Protein AF-A0A2N6CX74-F1 (afdb_monomer)

Organism: NCBI:txid191960

pLDDT: mean 73.05, std 15.18, range [34.91, 89.56]

Structure (mmCIF, N/CA/C/O backbone):
data_AF-A0A2N6CX74-F1
#
_entry.id   AF-A0A2N6CX74-F1
#
loop_
_atom_site.group_PDB
_atom_site.id
_atom_site.type_symbol
_atom_site.label_atom_id
_atom_site.label_alt_id
_atom_site.label_comp_id
_atom_site.label_asym_id
_atom_site.label_entity_id
_atom_site.label_seq_id
_atom_site.pdbx_PDB_ins_code
_atom_site.Cartn_x
_atom_site.Cartn_y
_atom_site.Cartn_z
_atom_site.occupancy
_atom_site.B_iso_or_equiv
_atom_site.auth_seq_id
_atom_site.auth_comp_id
_atom_site.auth_asym_id
_atom_site.auth_atom_id
_atom_site.pdbx_PDB_model_num
ATOM 1 N N . MET A 1 1 ? 1.959 5.772 40.784 1.00 34.91 1 MET A N 1
ATOM 2 C CA . MET A 1 1 ? 2.099 4.655 39.825 1.00 34.91 1 MET A CA 1
ATOM 3 C C . MET A 1 1 ? 0.905 4.693 38.887 1.00 34.91 1 MET A C 1
ATOM 5 O O . MET A 1 1 ? -0.129 4.112 39.188 1.00 34.91 1 MET A O 1
ATOM 9 N N . THR A 1 2 ? 0.992 5.467 37.809 1.00 42.22 2 THR A N 1
ATOM 10 C CA . THR A 1 2 ? -0.040 5.499 36.770 1.00 42.22 2 THR A CA 1
ATOM 11 C C . THR A 1 2 ? 0.094 4.233 35.935 1.00 42.22 2 THR A C 1
ATOM 13 O O . THR A 1 2 ? 1.113 3.984 35.298 1.00 42.22 2 THR A O 1
ATOM 16 N N . LYS A 1 3 ? -0.922 3.380 36.039 1.00 44.19 3 LYS A N 1
ATOM 17 C CA . LYS A 1 3 ? -1.089 2.159 35.257 1.00 44.19 3 LYS A CA 1
ATOM 18 C C . LYS A 1 3 ? -1.227 2.609 33.799 1.00 44.19 3 LYS A C 1
ATOM 20 O O . LYS A 1 3 ? -2.256 3.177 33.454 1.00 44.19 3 LYS A O 1
ATOM 25 N N . ALA A 1 4 ? -0.180 2.442 32.992 1.00 44.06 4 ALA A N 1
ATOM 26 C CA . ALA A 1 4 ? -0.261 2.665 31.555 1.00 44.06 4 ALA A CA 1
ATOM 27 C C . ALA A 1 4 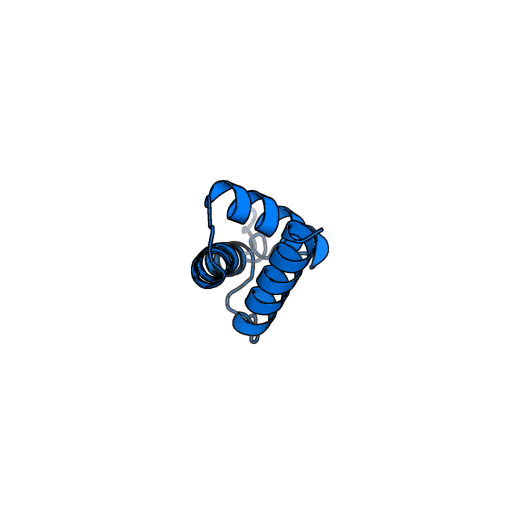? -1.372 1.758 31.016 1.00 44.06 4 ALA A C 1
ATOM 29 O O . ALA A 1 4 ? -1.287 0.531 31.096 1.00 44.06 4 ALA A O 1
ATOM 30 N N . THR A 1 5 ? -2.470 2.363 30.585 1.00 45.75 5 THR A N 1
ATOM 31 C CA . THR A 1 5 ? -3.563 1.668 29.919 1.00 45.75 5 THR A CA 1
ATOM 32 C C . THR A 1 5 ? -2.991 1.038 28.647 1.00 45.75 5 THR A C 1
ATOM 34 O O . THR A 1 5 ? -2.406 1.760 27.845 1.00 45.75 5 THR A O 1
ATOM 37 N N . PRO A 1 6 ? -3.153 -0.274 28.399 1.00 46.72 6 PRO A N 1
ATOM 38 C CA . PRO A 1 6 ? -2.617 -0.937 27.201 1.00 46.72 6 PRO A CA 1
ATOM 39 C C . PRO A 1 6 ? -3.325 -0.524 25.890 1.00 46.72 6 PRO A C 1
ATOM 41 O O . PRO A 1 6 ? -3.213 -1.206 24.878 1.00 46.72 6 PRO A O 1
ATOM 44 N N . LEU A 1 7 ? -4.061 0.591 25.906 1.00 39.06 7 LEU A N 1
ATOM 45 C CA . LEU A 1 7 ? -4.807 1.161 24.787 1.00 39.06 7 LEU A CA 1
ATOM 46 C C . LEU A 1 7 ? -4.087 2.348 24.128 1.00 39.06 7 LEU A C 1
ATOM 48 O O . LEU A 1 7 ? -4.496 2.748 23.049 1.00 39.06 7 LEU A O 1
ATOM 52 N N . ASP A 1 8 ? -2.984 2.854 24.692 1.00 38.72 8 ASP A N 1
ATOM 53 C CA . ASP A 1 8 ? -2.178 3.932 24.078 1.00 38.72 8 ASP A CA 1
ATOM 54 C C . ASP A 1 8 ? -1.460 3.511 22.778 1.00 38.72 8 ASP A C 1
ATOM 56 O O . ASP A 1 8 ? -0.807 4.319 22.125 1.00 38.72 8 ASP A O 1
ATOM 60 N N . TRP A 1 9 ? -1.534 2.231 22.399 1.00 42.81 9 TRP A N 1
ATOM 61 C CA . TRP A 1 9 ? -0.998 1.722 21.127 1.00 42.81 9 TRP A CA 1
ATOM 62 C C . TRP A 1 9 ? -2.084 1.614 20.053 1.00 42.81 9 TRP A C 1
ATOM 64 O O . TRP A 1 9 ? -1.784 1.337 18.892 1.00 42.81 9 TRP A O 1
ATOM 74 N N . TYR A 1 10 ? -3.344 1.836 20.430 1.00 45.16 10 TYR A N 1
ATOM 75 C CA . TYR A 1 10 ? -4.436 1.995 19.489 1.00 45.16 10 TYR A CA 1
ATOM 76 C C . TYR A 1 10 ? -4.448 3.452 19.040 1.00 45.16 10 TYR A C 1
ATOM 78 O O . TYR A 1 10 ? -5.222 4.264 19.541 1.00 45.16 10 TYR A O 1
ATOM 86 N N . SER A 1 11 ? -3.564 3.774 18.089 1.00 47.59 11 SER A N 1
ATOM 87 C CA . SER A 1 11 ? -3.767 4.949 17.243 1.00 47.59 11 SER A CA 1
ATOM 88 C C . SER A 1 11 ? -5.198 4.876 16.726 1.00 47.59 11 SER A C 1
ATOM 90 O O . SER A 1 11 ? -5.603 3.853 16.167 1.00 47.59 11 SER A O 1
ATOM 92 N N . GLU A 1 12 ? -5.956 5.941 16.968 1.00 53.34 12 GLU A N 1
ATOM 93 C CA . GLU A 1 12 ? -7.227 6.226 16.313 1.00 53.34 12 GLU A CA 1
ATOM 94 C C . GLU A 1 12 ? -7.177 5.733 14.863 1.00 53.34 12 GLU A C 1
ATOM 96 O O . GLU A 1 12 ? -6.144 5.878 14.206 1.00 53.34 12 GLU A O 1
ATOM 101 N N . ALA A 1 13 ? -8.246 5.077 14.398 1.00 62.47 13 ALA A N 1
ATOM 102 C CA . ALA A 1 13 ? -8.300 4.488 13.063 1.00 62.47 13 ALA A CA 1
ATOM 103 C C . ALA A 1 13 ? -7.734 5.478 12.033 1.00 62.47 13 ALA A C 1
ATOM 105 O O . ALA A 1 13 ? -8.346 6.514 11.781 1.00 62.47 13 ALA A O 1
ATOM 106 N N . ILE A 1 14 ? -6.540 5.182 11.502 1.00 65.25 14 ILE A N 1
ATOM 107 C CA . ILE A 1 14 ? -5.816 6.108 10.629 1.00 65.25 14 ILE A CA 1
ATOM 108 C C . ILE A 1 14 ? -6.727 6.403 9.430 1.00 65.25 14 ILE A C 1
ATOM 110 O O . ILE A 1 14 ? -7.156 5.453 8.761 1.00 65.25 14 ILE A O 1
ATOM 114 N N . PRO A 1 15 ? -7.046 7.678 9.145 1.00 74.00 15 PRO A N 1
ATOM 115 C CA . PRO A 1 15 ? -7.838 8.038 7.981 1.00 74.00 15 PRO A CA 1
ATOM 116 C C . PRO A 1 15 ? -7.205 7.475 6.707 1.00 74.00 15 PRO A C 1
ATOM 118 O O . PRO A 1 15 ? -5.983 7.484 6.549 1.00 74.00 15 PRO A O 1
ATOM 121 N N . PHE A 1 16 ? -8.029 7.007 5.768 1.00 71.81 16 PHE A N 1
ATOM 122 C CA . PHE A 1 16 ? -7.530 6.376 4.541 1.00 71.81 16 PHE A CA 1
ATOM 1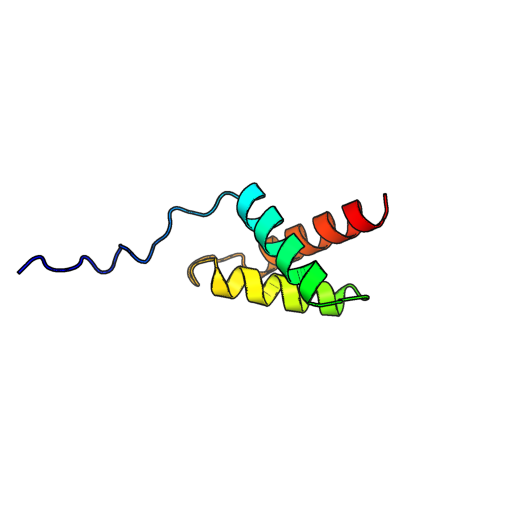23 C C . PHE A 1 16 ? -6.571 7.286 3.753 1.00 71.81 16 PHE A C 1
ATOM 125 O O . PHE A 1 16 ? -5.581 6.804 3.214 1.00 71.81 16 PHE A O 1
ATOM 132 N N . GLU A 1 17 ? -6.804 8.602 3.750 1.00 76.44 17 GLU A N 1
ATOM 133 C CA . GLU A 1 17 ? -5.926 9.595 3.113 1.00 76.44 17 GLU A CA 1
ATOM 134 C C . GLU A 1 17 ? -4.522 9.648 3.736 1.00 76.44 17 GLU A C 1
ATOM 136 O O . GLU A 1 17 ? -3.520 9.731 3.021 1.00 76.44 17 GLU A O 1
ATOM 141 N N . GLU A 1 18 ? -4.427 9.554 5.064 1.00 80.38 18 GLU A N 1
ATOM 142 C CA . GLU A 1 18 ? -3.146 9.517 5.771 1.00 80.38 18 GLU A CA 1
ATOM 143 C C . GLU A 1 18 ? -2.418 8.195 5.496 1.00 80.38 18 GLU A C 1
ATOM 145 O O . GLU A 1 18 ? -1.219 8.185 5.202 1.00 80.38 18 GLU A O 1
ATOM 150 N N . LEU A 1 19 ? -3.155 7.080 5.483 1.00 79.31 19 LEU A N 1
ATOM 151 C CA . LEU A 1 19 ? -2.620 5.782 5.078 1.00 79.31 19 LEU A CA 1
ATOM 152 C C . LEU A 1 19 ? -2.079 5.823 3.640 1.00 79.31 19 LEU A C 1
ATOM 154 O O . LEU A 1 19 ? -1.010 5.276 3.379 1.00 79.31 19 LEU A O 1
ATOM 158 N N . LEU A 1 20 ? -2.764 6.522 2.732 1.00 81.38 20 LEU A N 1
ATOM 159 C CA . LEU A 1 20 ? -2.354 6.748 1.343 1.00 81.38 20 LEU A CA 1
ATOM 160 C C . LEU A 1 20 ? -1.035 7.519 1.239 1.00 81.38 20 LEU A C 1
ATOM 162 O O . LEU A 1 20 ? -0.151 7.126 0.477 1.00 81.38 20 LEU A O 1
ATOM 166 N N . GLN A 1 21 ? -0.874 8.591 2.019 1.00 84.00 21 GLN A N 1
ATOM 167 C CA . GLN A 1 21 ? 0.363 9.381 2.076 1.00 84.00 21 GLN A CA 1
ATOM 168 C C . GLN A 1 21 ? 1.543 8.543 2.592 1.00 84.00 21 GLN A C 1
ATOM 170 O O . GLN A 1 21 ? 2.621 8.531 1.987 1.00 84.00 21 GLN A O 1
ATOM 175 N N . ILE A 1 22 ? 1.330 7.788 3.676 1.00 82.81 22 ILE A N 1
ATOM 176 C CA . ILE A 1 22 ? 2.344 6.891 4.249 1.00 82.81 22 ILE A CA 1
ATOM 177 C C . ILE A 1 22 ? 2.707 5.788 3.247 1.00 82.81 22 ILE A C 1
ATOM 179 O O . ILE A 1 22 ? 3.893 5.524 3.022 1.00 82.81 22 ILE A O 1
ATOM 183 N N . ALA A 1 23 ? 1.698 5.163 2.633 1.00 82.56 23 ALA A N 1
ATOM 184 C CA . ALA A 1 23 ? 1.875 4.114 1.641 1.00 82.56 23 ALA A CA 1
ATOM 185 C C . ALA A 1 23 ? 2.650 4.626 0.427 1.00 82.56 23 ALA A C 1
ATOM 187 O O . ALA A 1 23 ? 3.632 3.999 0.049 1.00 82.56 23 ALA A O 1
ATOM 188 N N . ARG A 1 24 ? 2.307 5.798 -0.122 1.00 82.81 24 ARG A N 1
ATOM 189 C CA . ARG A 1 24 ? 3.054 6.422 -1.225 1.00 82.81 24 ARG A CA 1
ATOM 190 C C . ARG A 1 24 ? 4.524 6.617 -0.898 1.00 82.81 24 ARG A C 1
ATOM 192 O O . ARG A 1 24 ? 5.371 6.169 -1.661 1.00 82.81 24 ARG A O 1
ATOM 199 N N . SER A 1 25 ? 4.827 7.254 0.233 1.00 84.19 25 SER A N 1
ATOM 200 C CA . SER A 1 25 ? 6.214 7.501 0.644 1.00 84.19 25 SER A CA 1
ATOM 201 C C . SER A 1 25 ? 7.007 6.191 0.730 1.00 84.19 25 SER A C 1
ATOM 203 O O . SER A 1 25 ? 8.106 6.075 0.189 1.00 84.19 25 SER A O 1
ATOM 205 N N . ARG A 1 26 ? 6.409 5.151 1.322 1.00 81.25 26 ARG A N 1
ATOM 206 C CA . ARG A 1 26 ? 7.020 3.822 1.460 1.00 81.25 26 ARG A CA 1
ATOM 207 C C . ARG A 1 26 ? 7.158 3.065 0.141 1.00 81.25 26 ARG A C 1
ATOM 209 O O . ARG A 1 26 ? 8.202 2.461 -0.075 1.00 81.25 26 ARG A O 1
ATOM 216 N N . ILE A 1 27 ? 6.149 3.091 -0.726 1.00 81.12 27 ILE A N 1
ATOM 217 C CA . ILE A 1 27 ? 6.173 2.418 -2.031 1.00 81.12 27 ILE A CA 1
ATOM 218 C C . ILE A 1 27 ? 7.220 3.074 -2.942 1.00 81.12 27 ILE A C 1
ATOM 220 O O . ILE A 1 27 ? 7.999 2.362 -3.571 1.00 81.12 27 ILE A O 1
ATOM 224 N N . THR A 1 28 ? 7.318 4.408 -2.944 1.00 82.56 28 THR A N 1
ATOM 225 C CA . THR A 1 28 ? 8.372 5.136 -3.671 1.00 82.56 28 THR A CA 1
ATOM 226 C C . THR A 1 28 ? 9.764 4.762 -3.159 1.00 82.56 28 THR A C 1
ATOM 228 O O . THR A 1 28 ? 10.659 4.493 -3.956 1.00 82.56 28 THR A O 1
ATOM 231 N N . LEU A 1 29 ? 9.952 4.668 -1.835 1.00 84.00 29 LEU A N 1
ATOM 232 C CA . LEU A 1 29 ? 11.208 4.190 -1.236 1.00 84.00 29 LEU A CA 1
ATOM 233 C C . LEU A 1 29 ? 11.501 2.716 -1.549 1.00 84.00 29 LEU A C 1
ATOM 235 O O . LEU A 1 29 ? 12.663 2.321 -1.588 1.00 84.00 29 LEU A O 1
ATOM 239 N N . CYS A 1 30 ? 10.464 1.911 -1.780 1.00 80.81 30 CYS A N 1
ATOM 240 C CA . CYS A 1 30 ? 10.588 0.512 -2.174 1.00 80.81 30 CYS A CA 1
ATOM 241 C C . CYS A 1 30 ? 11.174 0.337 -3.583 1.00 80.81 30 CYS A C 1
ATOM 243 O O . CYS A 1 30 ? 11.565 -0.775 -3.925 1.00 80.81 30 CYS A O 1
ATOM 245 N N . ASN A 1 31 ? 11.227 1.405 -4.395 1.00 81.75 31 ASN A N 1
ATOM 246 C CA . ASN A 1 31 ? 11.657 1.359 -5.793 1.00 81.75 31 ASN A CA 1
ATOM 247 C C . ASN A 1 31 ? 10.957 0.226 -6.572 1.00 81.75 31 ASN A C 1
ATOM 249 O O . ASN A 1 31 ? 11.592 -0.501 -7.331 1.00 81.75 31 ASN A O 1
ATOM 253 N N . ALA A 1 32 ? 9.661 0.037 -6.307 1.00 78.94 32 ALA A N 1
ATOM 254 C CA . ALA A 1 32 ? 8.844 -1.001 -6.920 1.00 78.94 32 ALA A CA 1
ATOM 255 C C . ALA A 1 32 ? 8.445 -0.582 -8.343 1.00 78.94 32 ALA A C 1
ATOM 257 O O . ALA A 1 32 ? 7.896 0.503 -8.534 1.00 78.94 32 ALA A O 1
ATOM 258 N N . HIS A 1 33 ? 8.683 -1.451 -9.329 1.00 74.69 33 HIS A N 1
ATOM 259 C CA . HIS A 1 33 ? 8.413 -1.178 -10.753 1.00 74.69 33 HIS A CA 1
ATOM 260 C C . HIS A 1 33 ? 7.264 -2.019 -11.306 1.00 74.69 33 HIS A C 1
ATOM 262 O O . HIS A 1 33 ? 6.810 -1.811 -12.430 1.00 74.69 33 HIS A O 1
ATOM 268 N N . SER A 1 34 ? 6.777 -2.977 -10.520 1.00 82.62 34 SER A N 1
ATOM 269 C CA . SER A 1 34 ? 5.708 -3.888 -10.907 1.00 82.62 34 SER A CA 1
ATOM 270 C C . SER A 1 34 ? 4.578 -3.908 -9.875 1.00 82.62 34 SER A C 1
ATOM 272 O O . SER A 1 34 ? 4.793 -3.733 -8.675 1.00 82.62 34 SER A O 1
ATOM 274 N N . ARG A 1 35 ? 3.343 -4.164 -10.328 1.00 83.88 35 ARG A N 1
ATOM 275 C CA . ARG A 1 35 ? 2.167 -4.288 -9.444 1.00 83.88 35 ARG A CA 1
A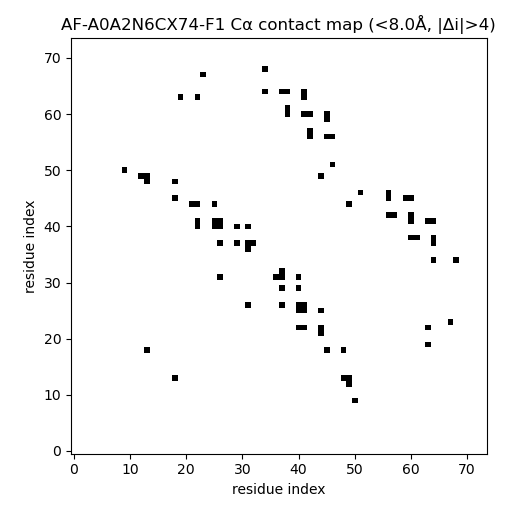TOM 276 C C . ARG A 1 35 ? 2.383 -5.272 -8.275 1.00 83.88 35 ARG A C 1
ATOM 278 O O . ARG A 1 35 ? 1.995 -4.919 -7.165 1.00 83.88 35 ARG A O 1
ATOM 285 N N . PRO A 1 36 ? 3.009 -6.456 -8.457 1.00 87.75 36 PRO A N 1
ATOM 286 C CA . PRO A 1 36 ? 3.292 -7.371 -7.349 1.00 87.75 36 PRO A CA 1
ATOM 287 C C . PRO A 1 36 ? 4.236 -6.783 -6.291 1.00 87.75 36 PRO A C 1
ATOM 289 O O . PRO A 1 36 ? 4.024 -6.994 -5.100 1.00 87.75 36 PRO A O 1
ATOM 292 N N . GLU A 1 37 ? 5.252 -6.022 -6.699 1.00 86.31 37 GLU A N 1
ATOM 293 C CA . GLU A 1 37 ? 6.178 -5.360 -5.769 1.00 86.31 37 GLU A CA 1
ATOM 294 C C . GLU A 1 37 ? 5.478 -4.231 -5.007 1.00 86.31 37 GLU A C 1
ATOM 296 O O . GLU A 1 37 ? 5.589 -4.146 -3.784 1.00 86.31 37 GLU A O 1
ATOM 301 N N . VAL A 1 38 ? 4.684 -3.415 -5.710 1.00 85.69 38 VAL A N 1
ATOM 302 C CA . VAL A 1 38 ? 3.861 -2.360 -5.096 1.00 85.69 38 VAL A CA 1
ATOM 303 C C . VAL A 1 38 ? 2.896 -2.964 -4.071 1.00 85.69 38 VAL A C 1
ATOM 305 O O . VAL A 1 38 ? 2.771 -2.438 -2.966 1.00 85.69 38 VAL A O 1
ATOM 308 N N . TYR A 1 39 ? 2.278 -4.104 -4.394 1.00 89.56 39 TYR A N 1
ATOM 309 C CA . TYR A 1 39 ? 1.401 -4.844 -3.486 1.00 89.56 39 TYR A CA 1
ATOM 310 C C . TYR A 1 39 ? 2.129 -5.300 -2.218 1.00 89.56 39 TYR A C 1
ATOM 312 O O . TYR A 1 39 ? 1.636 -5.079 -1.115 1.00 89.56 39 TYR A O 1
ATOM 320 N N . GLN A 1 40 ? 3.319 -5.894 -2.347 1.00 87.62 40 GLN A N 1
ATOM 321 C CA . GLN A 1 40 ? 4.107 -6.334 -1.190 1.00 87.62 40 GLN A CA 1
ATOM 322 C C . GLN A 1 40 ? 4.509 -5.160 -0.288 1.00 87.62 40 GLN A C 1
ATOM 324 O O . GLN A 1 40 ? 4.413 -5.258 0.937 1.00 87.62 40 GLN A O 1
ATOM 329 N N . CYS A 1 41 ? 4.899 -4.025 -0.871 1.00 86.75 41 CYS A N 1
ATOM 330 C CA . CYS A 1 41 ? 5.253 -2.838 -0.095 1.00 86.75 41 CYS A CA 1
ATOM 331 C C . CYS A 1 41 ? 4.025 -2.216 0.589 1.00 86.75 41 CYS A C 1
ATOM 333 O O . CYS A 1 41 ? 4.088 -1.890 1.775 1.00 86.75 41 CYS A O 1
ATOM 335 N N . ALA A 1 42 ? 2.886 -2.117 -0.104 1.00 86.31 42 ALA A N 1
ATOM 336 C CA . ALA A 1 42 ? 1.626 -1.655 0.481 1.00 86.31 42 ALA A CA 1
ATOM 337 C C . ALA A 1 42 ? 1.154 -2.568 1.629 1.00 86.31 42 ALA A C 1
ATOM 339 O O . ALA A 1 42 ? 0.747 -2.078 2.683 1.00 86.31 42 ALA A O 1
ATOM 340 N N . LEU A 1 43 ? 1.291 -3.888 1.471 1.00 87.00 43 LEU A N 1
ATOM 341 C CA . LEU A 1 43 ? 0.980 -4.881 2.501 1.00 87.00 43 LEU A CA 1
ATOM 342 C C . LEU A 1 43 ? 1.813 -4.680 3.772 1.00 87.00 43 LEU A C 1
ATOM 344 O O . LEU A 1 43 ? 1.277 -4.749 4.877 1.00 87.00 43 LEU A O 1
ATOM 348 N N . GLN A 1 44 ? 3.110 -4.389 3.643 1.00 85.38 44 GLN A N 1
ATOM 349 C CA . GLN A 1 44 ? 3.951 -4.089 4.805 1.00 85.38 44 GLN A CA 1
ATOM 350 C C . GLN A 1 44 ? 3.497 -2.825 5.540 1.00 85.38 44 GLN A C 1
ATOM 352 O O . GLN A 1 44 ? 3.508 -2.804 6.770 1.00 85.38 44 GLN A O 1
ATOM 357 N N . VAL A 1 45 ? 3.071 -1.789 4.812 1.00 84.19 45 VAL A N 1
ATOM 358 C CA . VAL A 1 45 ? 2.547 -0.558 5.422 1.00 84.19 45 VAL A CA 1
ATOM 359 C C . VAL A 1 45 ? 1.257 -0.839 6.176 1.00 84.19 45 VAL A C 1
ATOM 361 O O . VAL A 1 45 ? 1.148 -0.458 7.339 1.00 84.19 45 VAL A O 1
ATOM 364 N N . VAL A 1 46 ? 0.320 -1.550 5.549 1.00 82.81 46 VAL A N 1
ATOM 365 C CA . VAL A 1 46 ? -0.943 -1.956 6.174 1.00 82.81 46 VAL A CA 1
ATOM 366 C C . VAL A 1 46 ? -0.674 -2.765 7.440 1.00 82.81 46 VAL A C 1
ATOM 368 O O . VAL A 1 46 ? -1.178 -2.403 8.492 1.00 82.81 46 VAL A O 1
ATOM 371 N N . ARG A 1 47 ? 0.216 -3.759 7.409 1.00 81.94 47 ARG A N 1
ATOM 372 C CA . ARG A 1 47 ? 0.561 -4.558 8.600 1.00 81.94 47 ARG A CA 1
ATOM 373 C C . ARG A 1 47 ? 1.245 -3.779 9.718 1.00 81.94 47 ARG A C 1
ATOM 375 O O . ARG A 1 47 ? 1.106 -4.134 10.882 1.00 81.94 47 ARG A O 1
ATOM 382 N N . GLN A 1 48 ? 2.026 -2.755 9.378 1.00 80.00 48 GLN A N 1
ATOM 383 C CA . GLN A 1 48 ? 2.716 -1.922 10.367 1.00 80.00 48 GLN A CA 1
ATOM 384 C C . GLN A 1 48 ? 1.821 -0.838 10.969 1.00 80.00 48 GLN A C 1
ATOM 386 O O . GLN A 1 48 ? 2.122 -0.340 12.053 1.00 80.00 48 GLN A O 1
ATOM 391 N N . LYS A 1 49 ? 0.785 -0.410 10.242 1.00 74.75 49 LYS A N 1
ATOM 392 C CA . LYS A 1 49 ? -0.026 0.765 10.586 1.00 74.75 49 LYS A CA 1
ATOM 393 C C . LYS A 1 49 ? -1.456 0.431 10.975 1.00 74.75 49 LYS A C 1
ATOM 395 O O . LYS A 1 49 ? -2.046 1.174 11.750 1.00 74.75 49 LYS A O 1
ATOM 400 N N . LEU A 1 50 ? -2.004 -0.665 10.467 1.00 72.62 50 LEU A N 1
ATOM 401 C CA . LEU A 1 50 ? -3.342 -1.126 10.794 1.00 72.62 50 LEU A CA 1
ATOM 402 C C . LEU A 1 50 ? -3.275 -2.246 11.821 1.00 72.62 50 LEU A C 1
ATOM 404 O O . LEU A 1 50 ? -2.381 -3.091 11.825 1.00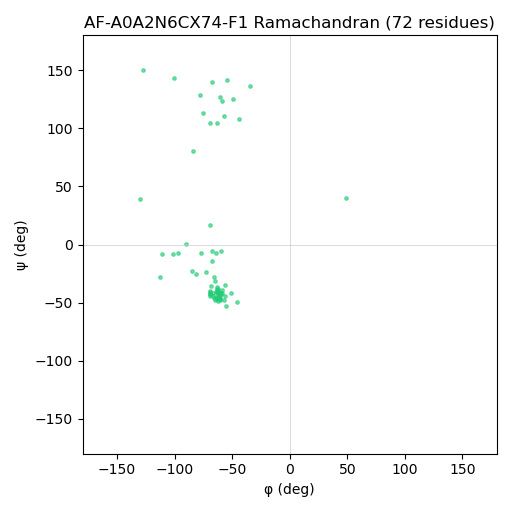 72.62 50 LEU A O 1
ATOM 408 N N . CYS A 1 51 ? -4.253 -2.231 12.719 1.00 67.38 51 CYS A N 1
ATOM 409 C CA . CYS A 1 51 ? -4.387 -3.268 13.721 1.00 67.38 51 CYS A CA 1
ATOM 410 C C . CYS A 1 51 ? -4.760 -4.594 13.026 1.00 67.38 51 CYS A C 1
ATOM 412 O O . CYS A 1 51 ? -5.6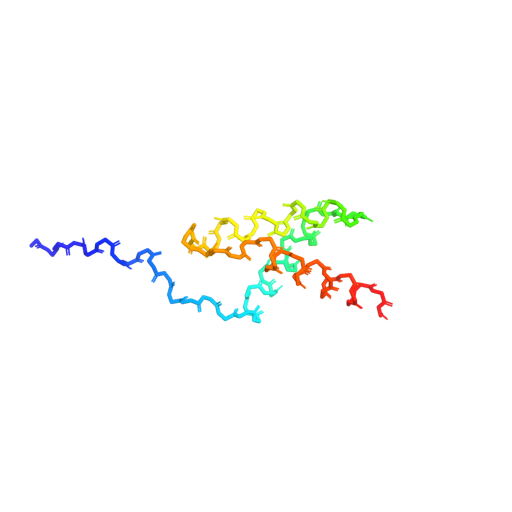17 -4.589 12.138 1.00 67.38 51 CYS A O 1
ATOM 414 N N . PRO A 1 52 ? -4.199 -5.740 13.448 1.00 62.69 52 PRO A N 1
ATOM 415 C CA . PRO A 1 52 ? -4.535 -7.059 12.900 1.00 62.69 52 PRO A CA 1
ATOM 416 C C . PRO A 1 52 ? -6.017 -7.457 13.051 1.00 62.69 52 PRO A C 1
ATOM 418 O O . PRO A 1 52 ? -6.424 -8.491 12.533 1.00 62.69 52 PRO A O 1
ATOM 421 N N . CYS A 1 53 ? -6.839 -6.658 13.744 1.00 65.50 53 CYS A N 1
ATOM 422 C CA . CYS A 1 53 ? -8.292 -6.827 13.796 1.00 65.50 53 CYS A CA 1
ATOM 423 C C . CYS A 1 53 ? -9.027 -6.340 12.533 1.00 65.50 53 CYS A C 1
ATOM 425 O O . CYS A 1 53 ? -10.236 -6.548 12.417 1.00 65.50 53 CYS A O 1
ATOM 427 N N . VAL A 1 54 ? -8.334 -5.696 11.590 1.00 64.75 54 VAL A N 1
ATOM 428 C CA . VAL A 1 54 ? -8.913 -5.295 10.306 1.00 64.75 54 VAL A CA 1
ATOM 429 C C . VAL A 1 54 ? -9.195 -6.544 9.471 1.00 64.75 54 VAL A C 1
ATOM 431 O O . VAL A 1 54 ? -8.300 -7.152 8.891 1.00 64.75 54 VAL A O 1
ATOM 434 N N . ALA A 1 55 ? -10.475 -6.907 9.385 1.00 60.84 55 ALA A N 1
ATOM 435 C CA . ALA A 1 55 ? -10.964 -8.067 8.637 1.00 60.84 55 ALA A CA 1
ATOM 436 C C . ALA A 1 55 ? -10.736 -7.980 7.111 1.00 60.84 55 ALA A C 1
ATOM 438 O O . ALA A 1 55 ? -10.968 -8.956 6.404 1.00 60.84 55 ALA A O 1
ATOM 439 N N . SER A 1 56 ? -10.263 -6.835 6.607 1.00 73.31 56 SER A N 1
ATOM 440 C CA . SER A 1 56 ? -10.150 -6.537 5.175 1.00 73.31 56 SER A CA 1
ATOM 441 C C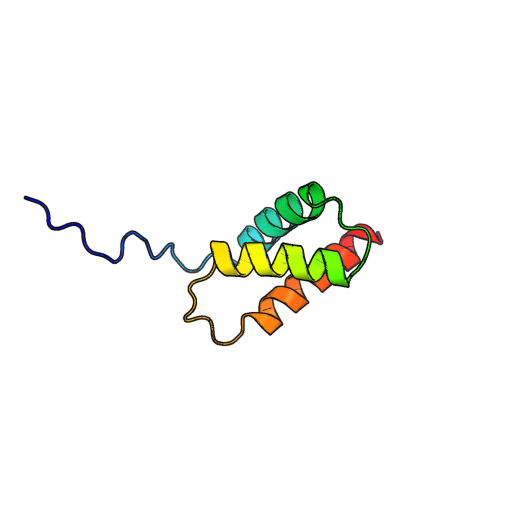 . SER A 1 56 ? -8.763 -6.011 4.773 1.00 73.31 56 SER A C 1
ATOM 443 O O . SER A 1 56 ? -8.675 -5.106 3.944 1.00 73.31 56 SER A O 1
ATOM 445 N N . GLU A 1 57 ? -7.679 -6.564 5.341 1.00 79.19 57 GLU A N 1
ATOM 446 C CA . GLU A 1 57 ? -6.280 -6.242 4.966 1.00 79.19 57 GLU A CA 1
ATOM 447 C C . GLU A 1 57 ? -6.109 -6.217 3.437 1.00 79.19 57 GLU A C 1
ATOM 449 O O . GLU A 1 57 ? -5.644 -5.231 2.871 1.00 79.19 57 GLU A O 1
ATOM 454 N N . GLU A 1 58 ? -6.576 -7.264 2.759 1.00 82.25 58 GLU A N 1
ATOM 455 C CA . GLU A 1 58 ? -6.434 -7.435 1.312 1.00 82.25 58 GLU A CA 1
ATOM 456 C C . GLU A 1 58 ? -7.160 -6.348 0.500 1.00 82.25 58 GLU A C 1
ATOM 458 O O . GLU A 1 58 ? -6.643 -5.863 -0.506 1.00 82.25 58 GLU A O 1
ATOM 463 N N . GLN A 1 59 ? -8.343 -5.909 0.946 1.00 81.38 59 GLN A N 1
ATOM 464 C CA . GLN A 1 59 ? -9.099 -4.853 0.262 1.00 81.38 59 GLN A CA 1
ATOM 465 C C . GLN A 1 59 ? -8.400 -3.499 0.383 1.00 81.38 59 GLN A C 1
ATOM 467 O O . GLN A 1 59 ? -8.330 -2.755 -0.593 1.00 81.38 59 GLN A O 1
ATOM 472 N N . ILE A 1 60 ? -7.845 -3.195 1.559 1.00 81.81 60 ILE A N 1
ATOM 473 C CA . ILE A 1 60 ? -7.116 -1.944 1.792 1.00 81.81 60 ILE A CA 1
ATOM 474 C C . ILE A 1 60 ? -5.832 -1.923 0.967 1.00 81.81 60 ILE A C 1
ATOM 476 O O . ILE A 1 60 ? -5.534 -0.920 0.323 1.00 81.81 60 ILE A O 1
ATOM 480 N N . VAL A 1 61 ? -5.092 -3.034 0.937 1.00 85.81 61 VAL A N 1
ATOM 481 C CA . VAL A 1 61 ? -3.877 -3.146 0.121 1.00 85.81 61 VAL A CA 1
ATOM 482 C C . VAL A 1 61 ? -4.202 -2.967 -1.360 1.00 85.81 61 VAL A C 1
ATOM 484 O O . VAL A 1 61 ? -3.530 -2.188 -2.029 1.00 85.81 61 VAL A O 1
ATOM 487 N N . ASN A 1 62 ? -5.253 -3.615 -1.870 1.00 85.12 62 ASN A N 1
ATOM 488 C CA . ASN A 1 62 ? -5.667 -3.450 -3.265 1.00 85.12 62 ASN A CA 1
ATOM 489 C C . ASN A 1 62 ? -6.045 -1.999 -3.594 1.00 85.12 62 ASN A C 1
ATOM 491 O O . ASN A 1 62 ? -5.576 -1.473 -4.601 1.00 85.12 62 ASN 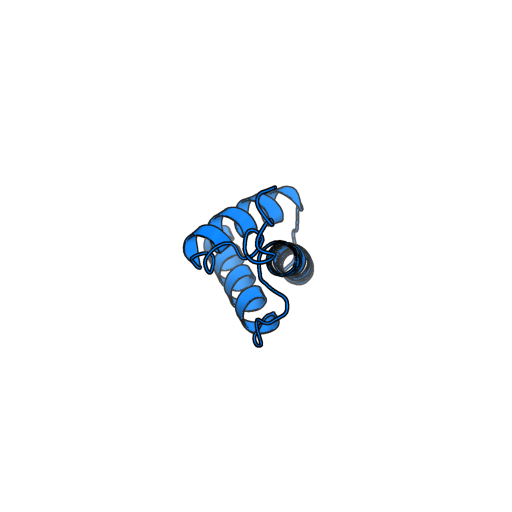A O 1
ATOM 495 N N . ALA A 1 63 ? -6.800 -1.326 -2.719 1.00 84.88 63 ALA A N 1
ATOM 496 C CA . ALA A 1 63 ? -7.143 0.084 -2.899 1.00 84.88 63 ALA A CA 1
ATOM 497 C C . ALA A 1 63 ? -5.896 0.991 -2.934 1.00 84.88 63 ALA A C 1
ATOM 499 O O . ALA A 1 63 ? -5.799 1.876 -3.780 1.00 84.88 63 ALA A O 1
ATOM 500 N N . LEU A 1 64 ? -4.907 0.744 -2.066 1.00 84.50 64 LEU A N 1
ATOM 501 C CA . LEU A 1 64 ? -3.639 1.488 -2.061 1.00 84.50 64 LEU A CA 1
ATOM 502 C C . LEU A 1 64 ? -2.829 1.273 -3.347 1.00 84.50 64 LEU A C 1
ATOM 504 O O . LEU A 1 64 ? -2.243 2.219 -3.873 1.00 84.50 64 LEU A O 1
ATOM 508 N N . VAL A 1 65 ? -2.786 0.036 -3.845 1.00 87.12 65 VAL A N 1
ATOM 509 C CA . VAL A 1 65 ? -2.073 -0.320 -5.080 1.00 87.12 65 VAL A CA 1
ATOM 510 C C . VA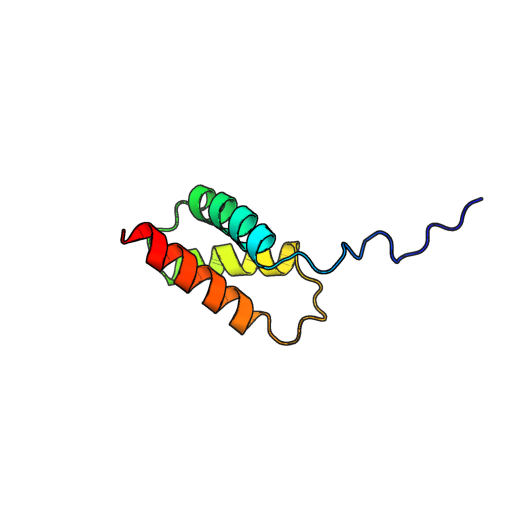L A 1 65 ? -2.723 0.345 -6.290 1.00 87.12 65 VAL A C 1
ATOM 512 O O . VAL A 1 65 ? -2.014 0.920 -7.116 1.00 87.12 65 VAL A O 1
ATOM 515 N N . ASP A 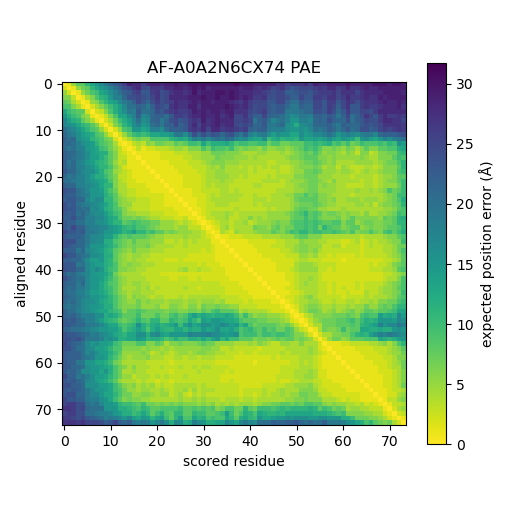1 66 ? -4.052 0.288 -6.392 1.00 86.62 66 ASP A N 1
ATOM 516 C CA . ASP A 1 66 ? -4.788 0.887 -7.504 1.00 86.62 66 ASP A CA 1
ATOM 517 C C . ASP A 1 66 ? -4.636 2.411 -7.522 1.00 86.62 66 ASP A C 1
ATOM 519 O O . ASP A 1 66 ? -4.304 2.968 -8.567 1.00 86.62 66 ASP A O 1
ATOM 523 N N . GLU A 1 67 ? -4.763 3.081 -6.374 1.00 83.44 67 GLU A N 1
ATOM 524 C CA . GLU A 1 67 ? -4.543 4.529 -6.277 1.00 83.44 67 GLU A CA 1
ATOM 525 C C . GLU A 1 67 ? -3.105 4.927 -6.639 1.00 83.44 67 GLU A C 1
ATOM 527 O O . GLU A 1 67 ? -2.889 5.890 -7.384 1.00 83.44 67 GLU A O 1
ATOM 532 N N . PHE A 1 68 ? -2.103 4.173 -6.169 1.00 81.56 68 PHE A N 1
ATOM 533 C CA . PHE A 1 68 ? -0.697 4.434 -6.485 1.00 81.56 68 PHE A CA 1
ATOM 534 C C . PHE A 1 68 ? -0.419 4.309 -7.988 1.00 81.56 68 PHE A C 1
ATOM 536 O O . PHE A 1 68 ? 0.161 5.212 -8.590 1.00 81.56 68 PHE A O 1
ATOM 543 N N . LEU A 1 69 ? -0.873 3.220 -8.615 1.00 81.88 69 LEU A N 1
ATOM 544 C CA . LEU A 1 69 ? -0.690 2.995 -10.050 1.00 81.88 69 LEU A CA 1
ATOM 545 C C . LEU A 1 69 ? -1.501 3.984 -10.897 1.00 81.88 69 LEU A C 1
ATOM 547 O O . LEU A 1 69 ? -1.011 4.441 -11.929 1.00 81.88 69 LEU A O 1
ATOM 551 N N . HIS A 1 70 ? -2.702 4.367 -10.452 1.00 81.38 70 HIS A N 1
ATOM 552 C CA . HIS A 1 70 ? -3.515 5.374 -11.133 1.00 81.38 70 HIS A CA 1
ATOM 553 C C . HIS A 1 70 ? -2.831 6.745 -11.156 1.00 81.38 70 HIS A C 1
ATOM 555 O O . HIS A 1 70 ? -2.923 7.461 -12.152 1.00 81.38 70 HIS A O 1
ATOM 561 N N . THR A 1 71 ? -2.119 7.111 -10.085 1.00 69.44 71 THR A N 1
ATOM 562 C CA . THR A 1 71 ? -1.378 8.381 -10.042 1.00 69.44 71 THR A CA 1
ATOM 563 C C . THR A 1 71 ? 0.014 8.336 -10.647 1.00 69.44 71 THR A C 1
ATOM 565 O O . THR A 1 71 ? 0.487 9.381 -11.071 1.00 69.44 71 THR A O 1
ATOM 568 N N . ALA A 1 72 ? 0.653 7.170 -10.739 1.00 63.69 72 ALA A N 1
ATOM 569 C CA . ALA A 1 72 ? 1.905 7.016 -11.482 1.00 63.69 72 ALA A CA 1
ATOM 570 C C . ALA A 1 72 ? 1.707 7.062 -13.012 1.00 63.69 72 ALA A C 1
ATOM 572 O O . ALA A 1 72 ? 2.648 7.349 -13.744 1.00 63.69 72 ALA A O 1
ATOM 573 N N . GLY A 1 73 ? 0.498 6.754 -13.497 1.00 57.88 73 GLY A N 1
ATOM 574 C CA . GLY A 1 73 ? 0.149 6.768 -14.922 1.00 57.88 73 GLY A CA 1
ATOM 575 C C . GLY A 1 73 ? -0.388 8.100 -15.464 1.00 57.88 73 GLY A C 1
ATOM 576 O O . GLY A 1 73 ? -0.739 8.152 -16.643 1.00 57.88 73 GLY A O 1
ATOM 577 N N . ARG A 1 74 ? -0.493 9.143 -14.632 1.00 51.19 74 ARG A N 1
ATOM 578 C CA . ARG A 1 74 ? -0.839 10.517 -15.038 1.00 51.19 74 ARG A CA 1
ATOM 579 C C . ARG A 1 74 ? 0.404 11.390 -15.074 1.00 51.19 74 ARG A C 1
ATOM 581 O O . ARG A 1 74 ? 0.454 12.251 -15.977 1.00 51.19 74 ARG A O 1
#

Nearest PDB structures (foldseek):
  5lm7-assembly1_B  TM=4.567E-01  e=2.364E+00  Escherichia coli S88
  8z0o-assembly1_B  TM=3.334E-01  e=4.461E+00  Phytophthora sojae strain P6497

Secondary structure (DSSP, 8-state):
-----TTTT------HHHHHHHHHHHHHHTT--SHHHHHHHHHHHHHHHS-TT-TTHHHHHHHHHHHHHHHHT-

Mean predicted aligned error: 9.48 Å

Sequence (74 aa):
MTKATPLDWYSEAIPFEELLQIARSRITLCNAHSRPEVYQCALQVVRQKLCPCVASEEQIVNALVDEFLHTAGR

Foldseek 3Di:
DPDPDPCPPPDDPPPLVNLLVVLLVQLVVQVDPDLVSSLVSSLVSCVVPPDPPPPPSPVSSVVSSCVNVVVVVD

Radius of gyration: 14.35 Å; Cα contacts (8 Å, |Δi|>4): 45; chains: 1; bounding box: 23×19×55 Å

Solvent-accessible surface area (backbone atoms only — not comparable to full-atom values): 4546 Å² total; per-residue (Å²): 135,82,77,80,64,92,56,84,78,61,68,71,83,73,53,68,69,58,51,47,54,54,35,48,58,50,32,62,74,62,69,51,88,46,72,71,49,36,38,54,46,32,42,52,44,46,64,74,73,44,63,91,82,54,93,51,60,68,59,53,28,50,52,52,39,51,53,51,54,58,61,72,73,108